Protein AF-A0A699XFW4-F1 (afdb_monomer_lite)

InterPro domains:
  IPR011075 Tetracyclin repressor-like, C-terminal domain [PF16925] (1-84)
  IPR036271 Tetracyclin repressor-like, C-terminal domain superfamily [SSF48498] (2-83)

Secondary structure (DSSP, 8-state):
-GGGTT----HHHHHHHTTTTSPTTHHHHHHHHHHHHHHHHHHHHHHHHHTTSS-TT--HHHHHHHHHHHHHHHHHHHHHHS---

Radius of gyration: 15.69 Å; chains: 1; bounding box: 33×35×37 Å

Sequence (85 aa):
MARYDYRRGCLVGNMGQEVSVLPEGFREALERTFLDWQRRLSICFEAAKQAGELPASADSQALAAYFWIGWEGAVLRARLVQSDS

Foldseek 3Di:
DVVVPLQDFDPLLVCCVVVVVDDPPNNVVSVVVLQVQLVVQLVVVVVCCVVVVDPVPDDSSVVSNVVVVVRSVVSVVSNVPDDPD

Structure (mmCIF, N/CA/C/O backbone):
data_AF-A0A699XFW4-F1
#
_entry.id   AF-A0A699XFW4-F1
#
loop_
_atom_site.group_PDB
_atom_site.id
_atom_site.type_symbol
_atom_site.label_atom_id
_atom_site.label_alt_id
_atom_site.label_comp_id
_atom_site.label_asym_id
_atom_site.label_entity_id
_atom_site.label_seq_id
_atom_site.pdbx_PDB_ins_code
_atom_site.Cartn_x
_atom_site.Cartn_y
_atom_site.Cartn_z
_atom_site.occupancy
_atom_site.B_iso_or_equiv
_atom_site.auth_seq_id
_atom_site.auth_comp_id
_atom_site.auth_asym_id
_atom_site.auth_atom_id
_atom_site.pdbx_PDB_model_num
ATOM 1 N N . MET A 1 1 ? -1.947 -14.302 -5.852 1.00 60.22 1 MET A N 1
ATOM 2 C CA . MET A 1 1 ? -0.551 -14.542 -6.289 1.00 60.22 1 MET A CA 1
ATOM 3 C C . MET A 1 1 ? -0.248 -16.028 -6.505 1.00 60.22 1 MET A C 1
ATOM 5 O O . MET A 1 1 ? 0.277 -16.345 -7.562 1.00 60.22 1 MET A O 1
ATOM 9 N N . ALA A 1 2 ? -0.673 -16.938 -5.613 1.00 71.69 2 ALA A N 1
ATOM 10 C CA . ALA A 1 2 ? -0.464 -18.395 -5.739 1.00 71.69 2 ALA A CA 1
ATOM 11 C C . ALA A 1 2 ? -0.877 -19.024 -7.089 1.00 71.69 2 ALA A C 1
ATOM 13 O O . ALA A 1 2 ? -0.173 -19.879 -7.607 1.00 71.69 2 ALA A O 1
ATOM 14 N N . ARG A 1 3 ? -1.972 -18.556 -7.712 1.00 74.00 3 ARG A N 1
ATOM 15 C CA . ARG A 1 3 ? -2.428 -19.031 -9.038 1.00 74.00 3 ARG A CA 1
ATOM 16 C C . ARG A 1 3 ? -1.375 -18.894 -10.149 1.00 74.00 3 ARG A C 1
ATOM 18 O O . ARG A 1 3 ? -1.418 -19.650 -11.110 1.00 74.00 3 ARG A O 1
ATOM 25 N N . TYR A 1 4 ? -0.484 -17.911 -10.046 1.00 74.00 4 TYR A N 1
ATOM 26 C CA . TYR A 1 4 ? 0.585 -17.668 -11.021 1.00 74.00 4 TYR A CA 1
ATOM 27 C C . TYR A 1 4 ? 1.954 -17.969 -10.432 1.00 74.00 4 TYR A C 1
ATOM 29 O O . TYR A 1 4 ? 2.927 -17.329 -10.823 1.00 74.00 4 TYR A O 1
ATOM 37 N N . ASP A 1 5 ? 1.990 -18.878 -9.454 1.00 73.31 5 ASP A N 1
ATOM 38 C CA . ASP A 1 5 ? 3.219 -19.290 -8.794 1.00 73.31 5 ASP A CA 1
ATOM 39 C C . ASP A 1 5 ? 4.009 -18.070 -8.311 1.00 73.31 5 ASP A C 1
ATOM 41 O O . ASP A 1 5 ? 5.184 -17.982 -8.560 1.00 73.31 5 ASP A O 1
ATOM 45 N N . TYR A 1 6 ? 3.349 -17.028 -7.782 1.00 71.75 6 TYR A N 1
ATOM 46 C CA . TYR A 1 6 ? 3.989 -15.788 -7.298 1.00 71.75 6 TYR A CA 1
ATOM 47 C C . TYR A 1 6 ? 4.912 -15.037 -8.288 1.00 71.75 6 TYR A C 1
ATOM 49 O O . TYR A 1 6 ? 5.445 -13.989 -7.937 1.00 71.75 6 TYR A O 1
ATOM 57 N N . ARG A 1 7 ? 5.003 -15.452 -9.557 1.00 71.88 7 ARG A N 1
ATOM 58 C CA . ARG A 1 7 ? 5.824 -14.810 -10.602 1.00 71.88 7 ARG A CA 1
ATOM 59 C C . ARG A 1 7 ? 5.285 -13.447 -11.042 1.00 71.88 7 ARG A C 1
ATOM 61 O O . ARG A 1 7 ? 5.994 -12.663 -11.667 1.00 71.88 7 ARG A O 1
ATOM 68 N N . ARG A 1 8 ? 4.020 -13.143 -10.723 1.00 79.12 8 ARG A N 1
ATOM 69 C CA . ARG A 1 8 ? 3.365 -11.856 -11.014 1.00 79.12 8 ARG A CA 1
ATOM 70 C C . ARG A 1 8 ? 3.260 -11.005 -9.749 1.00 79.12 8 ARG A C 1
ATOM 72 O O . ARG A 1 8 ? 2.675 -11.449 -8.764 1.00 79.12 8 ARG A O 1
ATOM 79 N N . GLY A 1 9 ? 3.788 -9.784 -9.820 1.00 84.75 9 GLY A N 1
ATOM 80 C CA . GLY A 1 9 ? 3.695 -8.770 -8.766 1.00 84.75 9 GLY A CA 1
ATOM 81 C C . GLY A 1 9 ? 2.654 -7.689 -9.059 1.00 84.75 9 GLY A C 1
ATOM 82 O O . GLY A 1 9 ? 1.773 -7.859 -9.905 1.00 84.75 9 GLY A O 1
ATOM 83 N N . CYS A 1 10 ? 2.783 -6.559 -8.3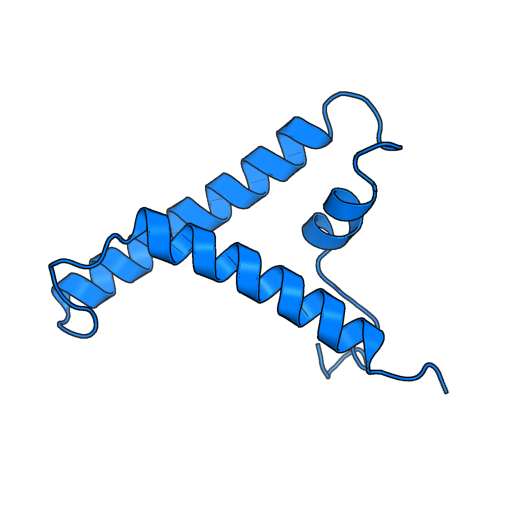69 1.00 91.38 10 CYS A N 1
ATOM 84 C CA . CYS A 1 10 ? 2.044 -5.342 -8.674 1.00 91.38 10 CYS A CA 1
ATOM 85 C C . CYS A 1 10 ? 2.718 -4.618 -9.845 1.00 91.38 10 CYS A C 1
ATOM 87 O O . CYS A 1 10 ? 3.912 -4.333 -9.786 1.00 91.38 10 CYS A O 1
ATOM 89 N N . LEU A 1 11 ? 1.968 -4.304 -10.907 1.00 92.56 11 LEU A N 1
ATOM 90 C CA . LEU A 1 11 ? 2.505 -3.544 -12.042 1.00 92.56 11 LEU A CA 1
ATOM 91 C C . LEU A 1 11 ? 3.008 -2.165 -11.588 1.00 92.56 11 LEU A C 1
ATOM 93 O O . LEU A 1 11 ? 4.132 -1.790 -11.899 1.00 92.56 11 LEU A O 1
ATOM 97 N N . VAL A 1 12 ? 2.193 -1.452 -10.806 1.00 94.56 12 VAL A N 1
ATOM 98 C CA . VAL A 1 12 ? 2.515 -0.119 -10.271 1.00 94.56 12 VAL A CA 1
ATOM 99 C C . VAL A 1 12 ? 3.718 -0.191 -9.329 1.00 94.56 12 VAL A C 1
ATOM 101 O O . VAL A 1 12 ? 4.624 0.628 -9.444 1.00 94.56 12 VAL A O 1
ATOM 104 N N . GLY A 1 13 ? 3.773 -1.203 -8.456 1.00 92.62 13 GLY A N 1
ATOM 105 C CA . GLY A 1 13 ? 4.907 -1.436 -7.558 1.00 92.62 13 GLY A CA 1
ATOM 106 C C . GLY A 1 13 ? 6.212 -1.734 -8.300 1.00 92.62 13 GLY A C 1
ATOM 107 O O . GLY A 1 13 ? 7.244 -1.155 -7.972 1.00 92.62 13 GLY A O 1
ATOM 108 N N . ASN A 1 14 ? 6.168 -2.574 -9.340 1.00 92.12 14 ASN A N 1
ATOM 109 C CA . ASN A 1 14 ? 7.338 -2.869 -10.173 1.00 92.12 14 ASN A CA 1
ATOM 110 C C . ASN A 1 14 ? 7.833 -1.610 -10.906 1.00 92.12 14 ASN A C 1
ATOM 112 O O . ASN A 1 14 ? 9.007 -1.269 -10.820 1.00 92.12 14 ASN A O 1
ATOM 116 N N . MET A 1 15 ? 6.934 -0.878 -11.571 1.00 93.06 15 MET A N 1
ATOM 117 C CA . MET A 1 15 ? 7.287 0.358 -12.282 1.00 93.06 15 MET A CA 1
ATOM 118 C C . MET A 1 15 ? 7.785 1.453 -11.329 1.00 93.06 15 MET A C 1
ATOM 120 O O . MET A 1 15 ? 8.683 2.213 -11.675 1.00 93.06 15 MET A O 1
ATOM 124 N N . GLY A 1 16 ? 7.253 1.508 -10.106 1.00 92.25 16 GLY A N 1
ATOM 125 C CA . GLY A 1 16 ? 7.717 2.424 -9.065 1.00 92.25 16 GLY A CA 1
ATOM 126 C C . GLY A 1 16 ? 9.175 2.197 -8.654 1.00 92.25 16 GLY A C 1
ATOM 127 O O . GLY A 1 16 ? 9.871 3.163 -8.353 1.00 92.25 16 GLY A O 1
ATOM 128 N N . GLN A 1 17 ? 9.669 0.954 -8.692 1.00 90.38 17 GLN A N 1
ATOM 129 C CA . GLN A 1 17 ? 11.080 0.646 -8.406 1.00 90.38 17 GLN A CA 1
ATOM 130 C C . GLN A 1 17 ? 12.021 1.083 -9.535 1.00 90.38 17 GLN A C 1
ATOM 132 O O . GLN A 1 17 ? 13.183 1.391 -9.283 1.00 90.38 17 GLN A O 1
ATOM 137 N N . GLU A 1 18 ? 11.510 1.170 -10.762 1.00 93.12 18 GLU A N 1
ATOM 138 C CA . GLU A 1 18 ? 12.251 1.567 -11.964 1.00 93.12 18 GLU A CA 1
ATOM 139 C C . GLU A 1 18 ? 12.001 3.038 -12.351 1.00 93.12 18 GLU A C 1
ATOM 141 O O . GLU A 1 18 ? 12.350 3.474 -13.444 1.00 93.12 18 GLU A O 1
ATOM 146 N N . VAL A 1 19 ? 11.421 3.845 -11.454 1.00 90.88 19 VAL A N 1
ATOM 147 C CA . VAL A 1 19 ? 10.970 5.219 -11.751 1.00 90.88 19 VAL A CA 1
ATOM 148 C C . VAL A 1 19 ? 12.066 6.151 -12.287 1.00 90.88 19 VAL A C 1
ATOM 150 O O . VAL A 1 19 ? 11.756 7.148 -12.932 1.00 90.88 19 VAL A O 1
ATOM 153 N N . SER A 1 20 ? 13.346 5.859 -12.035 1.00 90.25 20 SER A N 1
ATOM 154 C CA . SER A 1 20 ? 14.479 6.641 -12.545 1.00 90.25 20 SER A CA 1
ATOM 155 C C . SER A 1 20 ? 14.740 6.456 -14.043 1.00 90.25 20 SER A C 1
ATOM 157 O O . SER A 1 20 ? 15.398 7.307 -14.635 1.00 90.25 20 SER A O 1
ATOM 159 N N . VAL A 1 21 ? 14.249 5.370 -14.649 1.00 93.81 21 VAL A N 1
ATOM 160 C CA . VAL A 1 21 ? 14.459 5.041 -16.071 1.00 93.81 21 VAL A CA 1
ATOM 161 C C . VAL A 1 21 ? 13.177 5.131 -16.902 1.00 93.81 21 VAL A C 1
ATOM 163 O O . VAL A 1 21 ? 13.200 4.866 -18.103 1.00 93.81 21 VAL A O 1
ATOM 166 N N . LEU A 1 22 ? 12.054 5.502 -16.280 1.00 93.44 22 LEU A N 1
ATOM 167 C CA . LEU A 1 22 ? 10.776 5.667 -16.968 1.00 93.44 22 LEU A CA 1
ATOM 168 C C . LEU A 1 22 ? 10.673 7.030 -17.678 1.00 93.44 22 LEU A C 1
ATOM 170 O O . LEU A 1 22 ? 11.296 7.999 -17.238 1.00 93.44 22 LEU A O 1
ATOM 174 N N . PRO A 1 23 ? 9.860 7.131 -18.749 1.00 95.19 23 PRO A N 1
ATOM 175 C CA . PRO A 1 23 ? 9.573 8.406 -19.399 1.00 95.19 23 PRO A CA 1
ATOM 176 C C . PRO A 1 23 ? 8.953 9.438 -18.444 1.00 95.19 23 PRO A C 1
ATOM 178 O O . PRO A 1 23 ? 8.341 9.093 -17.430 1.00 95.19 23 PRO A O 1
ATOM 181 N N . GLU A 1 24 ? 9.054 10.714 -18.813 1.00 93.06 24 GLU A N 1
ATOM 182 C CA . GLU A 1 24 ? 8.408 11.816 -18.094 1.00 93.06 24 GLU A CA 1
ATOM 183 C C . GLU A 1 24 ? 6.891 11.581 -17.936 1.00 93.06 24 GLU A C 1
ATOM 185 O O . GLU A 1 24 ? 6.240 10.991 -18.802 1.00 93.06 24 GLU A O 1
ATOM 190 N N . GLY A 1 25 ? 6.317 12.004 -16.805 1.00 93.31 25 GLY A N 1
ATOM 191 C CA . GLY A 1 25 ? 4.894 11.828 -16.496 1.00 93.31 25 GLY A CA 1
ATOM 192 C C . GLY A 1 25 ? 4.539 10.497 -15.820 1.00 93.31 25 GLY A C 1
ATOM 193 O O . GLY A 1 25 ? 3.463 10.372 -15.226 1.00 93.31 25 GLY A O 1
ATOM 194 N N . PHE A 1 26 ? 5.415 9.484 -15.880 1.00 95.31 26 PHE A N 1
ATOM 195 C CA . PHE A 1 26 ? 5.148 8.190 -15.239 1.00 95.31 26 PHE A CA 1
ATOM 196 C C . PHE A 1 26 ? 5.205 8.277 -13.717 1.00 95.31 26 PHE A C 1
ATOM 198 O O . PHE A 1 26 ? 4.382 7.650 -13.052 1.00 95.31 26 PHE A O 1
ATOM 205 N N . ARG A 1 27 ? 6.124 9.069 -13.155 1.00 94.38 27 ARG A N 1
ATOM 206 C CA . ARG A 1 27 ? 6.218 9.276 -11.702 1.00 94.38 27 ARG A CA 1
ATOM 207 C C . ARG A 1 27 ? 4.889 9.780 -11.143 1.00 94.38 27 ARG A C 1
ATOM 209 O O . ARG A 1 27 ? 4.352 9.190 -10.211 1.00 94.38 27 ARG A O 1
ATOM 216 N N . GLU A 1 28 ? 4.333 10.809 -11.767 1.00 96.00 28 GLU A N 1
ATOM 217 C CA . GLU A 1 28 ? 3.083 11.452 -11.374 1.00 96.00 28 GLU A CA 1
ATOM 218 C C . GLU A 1 28 ? 1.891 10.503 -11.555 1.00 96.00 28 GLU A C 1
ATOM 220 O O . GLU A 1 28 ? 0.982 10.460 -10.723 1.00 96.00 28 GLU A O 1
ATOM 225 N N . ALA A 1 29 ? 1.883 9.707 -12.630 1.00 96.88 29 ALA A N 1
ATOM 226 C CA . ALA A 1 29 ? 0.838 8.715 -12.868 1.00 96.88 29 ALA A CA 1
ATOM 227 C C . ALA A 1 29 ? 0.852 7.586 -11.822 1.00 96.88 29 ALA A C 1
ATOM 229 O O . ALA A 1 29 ? -0.212 7.184 -11.337 1.00 96.88 29 ALA A O 1
ATOM 230 N N . LEU A 1 30 ? 2.039 7.092 -11.460 1.00 96.75 30 LEU A N 1
ATOM 231 C CA . LEU A 1 30 ? 2.214 6.061 -10.437 1.00 96.75 30 LEU A CA 1
ATOM 232 C C . LEU A 1 30 ? 1.826 6.599 -9.054 1.00 96.75 30 LEU A C 1
ATOM 234 O O . LEU A 1 30 ? 1.045 5.962 -8.349 1.00 96.75 30 LEU A O 1
ATOM 238 N N . GLU A 1 31 ? 2.285 7.800 -8.698 1.00 96.44 31 GLU A N 1
ATOM 239 C CA . GLU A 1 31 ? 1.940 8.454 -7.433 1.00 96.44 31 GLU A CA 1
ATOM 240 C C . GLU A 1 31 ? 0.431 8.688 -7.308 1.00 96.44 31 GLU A C 1
ATOM 242 O O . GLU A 1 31 ? -0.180 8.294 -6.314 1.00 96.44 31 GLU A O 1
ATOM 247 N N . ARG A 1 32 ? -0.211 9.228 -8.351 1.00 97.94 32 ARG A N 1
ATOM 248 C CA . ARG A 1 32 ? -1.669 9.417 -8.371 1.00 97.94 32 ARG A CA 1
ATOM 249 C C . ARG A 1 32 ? -2.423 8.101 -8.193 1.00 97.94 32 ARG A C 1
ATOM 251 O O . ARG A 1 32 ? -3.480 8.086 -7.566 1.00 97.94 32 ARG A O 1
ATOM 258 N N . THR A 1 33 ? -1.891 7.007 -8.731 1.00 97.88 33 THR A N 1
ATOM 259 C CA . THR A 1 33 ? -2.496 5.680 -8.580 1.00 97.88 33 THR A CA 1
ATOM 260 C C . THR A 1 33 ? -2.424 5.207 -7.129 1.00 97.88 33 THR A C 1
ATOM 262 O O . THR A 1 33 ? -3.446 4.804 -6.574 1.00 97.88 33 THR A O 1
ATOM 265 N N . PHE A 1 34 ? -1.263 5.336 -6.477 1.00 97.44 34 PHE A N 1
ATOM 266 C CA . PHE A 1 34 ? -1.132 5.018 -5.053 1.00 97.44 34 PHE A CA 1
ATOM 267 C C . PHE A 1 34 ? -2.026 5.895 -4.172 1.00 97.44 34 PHE A C 1
ATOM 269 O O . PHE A 1 34 ? -2.692 5.373 -3.279 1.00 97.44 34 PHE A O 1
ATOM 276 N N . LEU A 1 35 ? -2.100 7.200 -4.442 1.00 98.06 35 LEU A N 1
ATOM 277 C CA . LEU A 1 35 ? -2.968 8.119 -3.702 1.00 98.06 35 L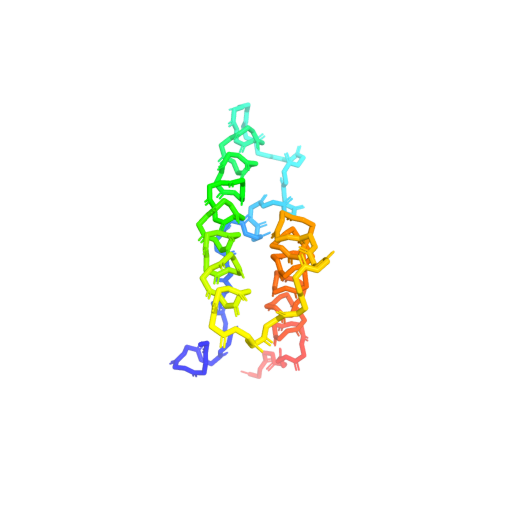EU A CA 1
ATOM 278 C C . LEU A 1 35 ? -4.456 7.772 -3.867 1.00 98.06 35 LEU A C 1
ATOM 280 O O . LEU A 1 35 ? -5.208 7.822 -2.891 1.00 98.06 35 LEU A O 1
ATOM 284 N N . ASP A 1 36 ? -4.897 7.363 -5.063 1.00 98.44 36 ASP A N 1
ATOM 285 C CA . ASP A 1 36 ? -6.278 6.904 -5.271 1.00 98.44 36 ASP A CA 1
ATOM 286 C C . ASP A 1 36 ? -6.585 5.645 -4.452 1.00 98.44 36 ASP A C 1
ATOM 288 O O . ASP A 1 36 ? -7.634 5.553 -3.806 1.00 98.44 36 ASP A O 1
ATOM 292 N N . TRP A 1 37 ? -5.661 4.685 -4.428 1.00 98.44 37 TRP A N 1
ATOM 293 C CA . TRP A 1 37 ? -5.814 3.463 -3.643 1.00 98.44 37 TRP A CA 1
ATOM 294 C C . TRP A 1 37 ? -5.800 3.726 -2.132 1.00 98.44 37 TRP A C 1
ATOM 296 O O . TRP A 1 37 ? -6.626 3.162 -1.409 1.00 98.44 37 TRP A O 1
ATOM 306 N N . GLN A 1 38 ? -4.920 4.609 -1.650 1.00 98.56 38 GLN A N 1
ATOM 307 C 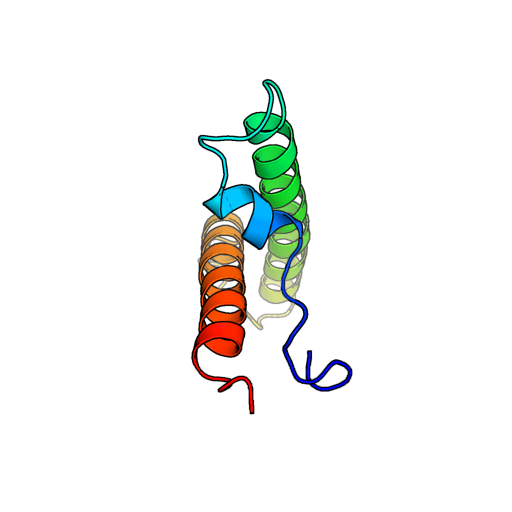CA . GLN A 1 38 ? -4.887 5.040 -0.248 1.00 98.56 38 GLN A CA 1
ATOM 308 C C . GLN A 1 38 ? -6.200 5.716 0.153 1.00 98.56 38 GLN A C 1
ATOM 310 O O . GLN A 1 38 ? -6.785 5.364 1.175 1.00 98.56 38 GLN A O 1
ATOM 315 N N . ARG A 1 39 ? -6.726 6.621 -0.680 1.00 98.56 39 ARG A N 1
ATOM 316 C CA . ARG A 1 39 ? -8.008 7.299 -0.436 1.00 98.56 39 ARG A CA 1
ATOM 317 C C . ARG A 1 39 ? -9.183 6.323 -0.364 1.00 98.56 39 ARG A C 1
ATOM 319 O O . ARG A 1 39 ? -10.084 6.499 0.447 1.00 98.56 39 ARG A O 1
ATOM 326 N N . ARG A 1 40 ? -9.212 5.296 -1.216 1.00 98.69 40 ARG A N 1
ATOM 327 C CA . ARG A 1 40 ? -10.269 4.269 -1.165 1.00 98.69 40 ARG A CA 1
ATOM 328 C C . ARG A 1 40 ? -10.186 3.445 0.113 1.00 98.69 40 ARG A C 1
ATOM 330 O O . ARG A 1 40 ? -11.216 3.165 0.716 1.00 98.69 40 ARG A O 1
ATOM 337 N N . LEU A 1 41 ? -8.976 3.087 0.533 1.00 98.56 41 LEU A N 1
ATOM 338 C CA . LEU A 1 41 ? -8.770 2.311 1.749 1.00 98.56 41 LEU A CA 1
ATOM 339 C C . LEU A 1 41 ? -9.063 3.126 3.017 1.00 98.56 41 LEU A C 1
ATOM 341 O O . LEU A 1 41 ? -9.636 2.587 3.960 1.00 98.56 41 LEU A O 1
ATOM 345 N N . SER A 1 42 ? -8.753 4.425 3.037 1.00 98.69 42 SER A N 1
ATOM 346 C CA . SER A 1 42 ? -9.074 5.280 4.185 1.00 98.69 42 SER A CA 1
ATOM 347 C C . SER A 1 42 ? -10.584 5.394 4.420 1.00 98.69 42 SER A C 1
ATOM 349 O O . SER A 1 42 ? -11.014 5.409 5.569 1.00 98.69 42 SER A O 1
ATOM 351 N N . ILE A 1 43 ? -11.404 5.369 3.361 1.00 98.62 43 ILE A N 1
ATOM 352 C CA . ILE A 1 43 ? -12.872 5.288 3.479 1.00 98.62 43 ILE A CA 1
ATOM 353 C C . ILE A 1 43 ? -13.293 3.992 4.190 1.00 98.62 43 ILE A C 1
ATOM 355 O O . ILE A 1 43 ? -14.180 4.021 5.042 1.00 98.62 43 ILE A O 1
ATOM 359 N N . CYS A 1 44 ? -12.647 2.862 3.886 1.00 98.50 44 CYS A N 1
ATOM 360 C CA . CYS A 1 44 ? -12.904 1.601 4.585 1.00 98.50 44 CYS A CA 1
ATOM 361 C C . CYS A 1 44 ? -12.508 1.679 6.067 1.00 98.50 44 CYS A C 1
ATOM 363 O O . CYS A 1 44 ? -13.234 1.165 6.913 1.00 98.50 44 CYS A O 1
ATOM 365 N N . PHE A 1 45 ? -11.402 2.350 6.401 1.00 98.62 45 PHE A N 1
ATOM 366 C CA . PHE A 1 45 ? -11.002 2.549 7.797 1.00 98.62 45 PHE A CA 1
ATOM 367 C C . PHE A 1 45 ? -11.944 3.481 8.564 1.00 98.62 45 PHE A C 1
ATOM 369 O O . PHE A 1 45 ? -12.240 3.209 9.725 1.00 98.62 45 PHE A O 1
ATOM 376 N N . GLU A 1 46 ? -1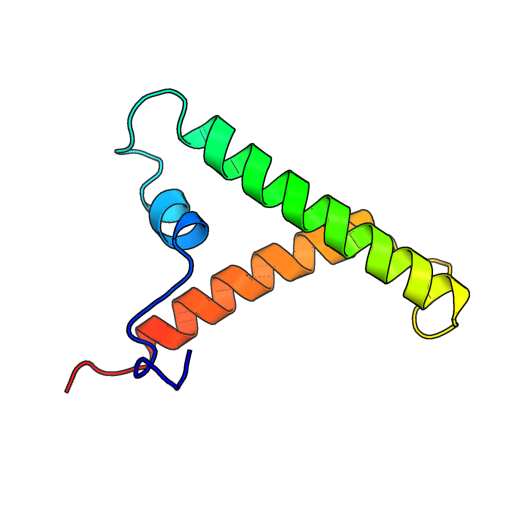2.510 4.506 7.925 1.00 98.62 46 GLU A N 1
ATOM 377 C CA . GLU A 1 46 ? -13.572 5.306 8.547 1.00 98.62 46 GLU A CA 1
ATOM 378 C C . GLU A 1 46 ? -14.845 4.487 8.803 1.00 98.62 46 GLU A C 1
ATOM 380 O O . GLU A 1 46 ? -15.447 4.608 9.870 1.00 98.62 46 GLU A O 1
ATOM 385 N N . ALA A 1 47 ? -15.228 3.595 7.885 1.00 98.50 47 ALA A N 1
ATOM 386 C CA . ALA A 1 47 ? -16.337 2.669 8.121 1.00 98.50 47 ALA A CA 1
ATOM 387 C C . ALA A 1 47 ? -16.044 1.708 9.292 1.00 98.50 47 ALA A C 1
ATOM 389 O O . ALA A 1 47 ? -16.900 1.505 10.151 1.00 98.50 47 ALA A O 1
ATOM 390 N N . ALA A 1 48 ? -14.818 1.185 9.385 1.00 98.50 48 ALA A N 1
ATOM 391 C CA . ALA A 1 48 ? -14.388 0.334 10.495 1.00 98.50 48 ALA A CA 1
ATOM 392 C C . ALA A 1 48 ? -14.397 1.081 11.845 1.00 98.50 48 ALA A C 1
ATOM 394 O O . ALA A 1 48 ? -14.782 0.512 12.866 1.00 98.50 48 ALA A O 1
ATOM 395 N N . LYS A 1 49 ? -14.052 2.377 11.867 1.00 98.56 49 LYS A N 1
ATOM 396 C CA . LYS A 1 49 ? -14.192 3.230 13.063 1.00 98.56 49 LYS A CA 1
ATOM 397 C C . LYS A 1 49 ? -15.652 3.371 13.490 1.00 98.56 49 LYS A C 1
ATOM 399 O O . LYS A 1 49 ? -15.953 3.244 14.673 1.00 98.56 49 LYS A O 1
ATOM 404 N N . GLN A 1 50 ? -16.564 3.593 12.541 1.00 98.06 50 GLN A N 1
ATOM 405 C CA . GLN A 1 50 ? -18.005 3.684 12.819 1.00 98.06 50 GLN A CA 1
ATOM 406 C C . GLN A 1 50 ? -18.583 2.362 13.343 1.00 98.06 50 GLN A C 1
ATOM 408 O O . GLN A 1 50 ? -19.472 2.379 14.191 1.00 98.06 50 GLN A O 1
ATOM 413 N N . ALA A 1 51 ? -18.053 1.228 12.880 1.00 98.38 51 ALA A N 1
ATOM 414 C CA . ALA A 1 51 ? -18.419 -0.106 13.352 1.00 98.38 51 ALA A CA 1
ATOM 415 C C . ALA A 1 51 ? -17.766 -0.499 14.694 1.00 98.38 51 ALA A C 1
ATOM 417 O O . ALA A 1 51 ? -18.109 -1.535 15.259 1.00 98.38 51 ALA A O 1
ATOM 418 N N . GLY A 1 52 ? -16.834 0.306 15.219 1.00 98.12 52 GLY A N 1
ATOM 419 C CA . GLY A 1 52 ? -16.087 -0.004 16.442 1.00 98.12 52 GLY A CA 1
ATOM 420 C C . GLY A 1 52 ? -14.972 -1.044 16.265 1.00 98.12 52 GLY A C 1
ATOM 421 O O . GLY A 1 52 ? -14.440 -1.538 17.255 1.00 98.12 52 GLY A O 1
ATOM 422 N N . GLU A 1 53 ? -14.599 -1.369 15.025 1.00 98.44 53 GLU A N 1
ATOM 423 C CA . GLU A 1 53 ? -13.512 -2.304 14.692 1.00 98.44 53 GLU A CA 1
ATOM 424 C C . GLU A 1 53 ? -12.128 -1.637 14.749 1.00 98.44 53 GLU A C 1
ATOM 426 O O . GLU A 1 53 ? -11.110 -2.309 14.919 1.00 98.44 53 GLU A O 1
ATOM 431 N N . LEU A 1 54 ? -12.086 -0.306 14.630 1.00 98.19 54 LEU A N 1
ATOM 432 C CA . LEU A 1 54 ? -10.892 0.512 14.828 1.00 98.19 54 LEU A CA 1
ATOM 433 C C . LEU A 1 54 ? -11.126 1.570 15.916 1.00 98.19 54 LEU A C 1
ATOM 435 O O . LEU A 1 54 ? -12.235 2.098 16.029 1.00 98.19 54 LEU A O 1
ATOM 439 N N . PRO A 1 55 ? -10.084 1.949 16.685 1.00 98.31 55 PRO A N 1
ATOM 440 C CA . PRO A 1 55 ? -10.178 3.060 17.625 1.00 98.31 55 PRO A CA 1
ATOM 441 C C . PRO A 1 55 ? -10.618 4.351 16.926 1.00 98.31 55 PRO A C 1
ATOM 443 O O . PRO A 1 55 ? -10.088 4.703 15.875 1.00 98.31 55 PRO A O 1
ATOM 446 N N . ALA A 1 56 ? -11.518 5.120 17.542 1.00 97.06 56 ALA A N 1
ATOM 447 C CA . ALA A 1 56 ? -11.970 6.400 16.986 1.00 97.06 56 ALA A CA 1
ATOM 448 C C . ALA A 1 56 ? -10.823 7.416 16.785 1.00 97.06 56 ALA A C 1
ATOM 450 O O . ALA A 1 56 ? -10.908 8.280 15.913 1.00 97.06 56 ALA A O 1
ATOM 451 N N . SER A 1 57 ? -9.743 7.286 17.562 1.00 97.75 57 SER A N 1
ATOM 452 C CA . SER A 1 57 ? -8.518 8.086 17.453 1.00 97.75 57 SER A CA 1
ATOM 453 C C . SER A 1 57 ? -7.579 7.651 16.324 1.00 97.75 57 SER A C 1
ATOM 455 O O . SER A 1 57 ? -6.576 8.322 16.089 1.00 97.75 57 SER A O 1
ATOM 457 N N . ALA A 1 58 ? -7.861 6.540 15.639 1.00 97.88 58 ALA A N 1
ATOM 458 C CA . ALA A 1 58 ? -7.042 6.075 14.531 1.00 97.88 58 ALA A CA 1
ATOM 459 C C . ALA A 1 58 ? -7.111 7.055 13.347 1.00 97.88 58 ALA A C 1
ATOM 461 O O . ALA A 1 58 ? -8.197 7.454 12.903 1.00 97.88 58 ALA A O 1
ATOM 462 N N . ASP A 1 59 ? -5.939 7.409 12.821 1.00 98.38 59 ASP A N 1
ATOM 463 C CA . ASP A 1 59 ? -5.804 8.196 11.599 1.00 98.38 59 ASP A CA 1
ATOM 464 C C . ASP A 1 59 ? -5.928 7.278 10.377 1.00 98.38 59 ASP A C 1
ATOM 466 O O . ASP A 1 59 ? -4.998 6.561 10.001 1.00 98.38 59 ASP A O 1
ATOM 470 N N . SER A 1 60 ? -7.099 7.307 9.747 1.00 98.44 60 SER A N 1
ATOM 471 C CA . SER A 1 60 ? -7.412 6.486 8.578 1.00 98.44 60 SER A CA 1
ATOM 472 C C . SER A 1 60 ? -6.544 6.805 7.362 1.00 98.44 60 SER A C 1
ATOM 474 O O . SER A 1 60 ? -6.306 5.917 6.543 1.00 98.44 60 SER A O 1
ATOM 476 N N . GLN A 1 61 ? -6.066 8.044 7.214 1.00 98.19 61 GLN A N 1
ATOM 477 C CA . GLN A 1 61 ? -5.194 8.408 6.096 1.00 98.19 61 GLN A CA 1
ATOM 478 C C . GLN A 1 61 ? -3.795 7.836 6.314 1.00 98.19 61 GLN A C 1
ATOM 480 O O . GLN A 1 61 ? -3.262 7.165 5.427 1.00 98.19 61 GLN A O 1
ATOM 485 N N . ALA A 1 62 ? -3.240 8.023 7.514 1.00 98.25 62 ALA A N 1
ATOM 486 C CA . ALA A 1 62 ? -1.937 7.472 7.867 1.00 98.25 62 ALA A CA 1
ATOM 487 C C . ALA A 1 62 ? -1.938 5.937 7.790 1.00 98.25 62 ALA A C 1
ATOM 489 O O . ALA A 1 62 ? -1.045 5.347 7.182 1.00 98.25 62 ALA A O 1
ATOM 490 N N . LEU A 1 63 ? -2.970 5.277 8.328 1.00 98.38 63 LEU A N 1
ATOM 491 C CA . LEU A 1 63 ? -3.108 3.821 8.242 1.00 98.38 63 LEU A CA 1
ATOM 492 C C . LEU A 1 63 ? -3.180 3.326 6.795 1.00 98.38 63 LEU A C 1
ATOM 494 O O . LEU A 1 63 ? -2.564 2.312 6.467 1.00 98.38 63 LEU A O 1
ATOM 498 N N . ALA A 1 64 ? -3.897 4.030 5.915 1.00 98.56 64 ALA A N 1
ATOM 499 C CA . ALA A 1 64 ? -3.991 3.648 4.509 1.00 98.56 64 ALA A CA 1
ATOM 500 C C . ALA A 1 64 ? -2.645 3.782 3.788 1.00 98.56 64 ALA A C 1
ATOM 502 O O . ALA A 1 64 ? -2.276 2.897 3.012 1.00 98.56 64 ALA A O 1
ATOM 503 N N . ALA A 1 65 ? -1.887 4.843 4.076 1.00 98.25 65 ALA A N 1
ATOM 504 C CA . ALA A 1 65 ? -0.532 5.005 3.562 1.00 98.25 65 ALA A CA 1
ATOM 505 C C . ALA A 1 65 ? 0.388 3.871 4.042 1.00 98.25 65 ALA A C 1
ATOM 507 O O . ALA A 1 65 ? 1.033 3.214 3.221 1.00 98.25 65 ALA A O 1
ATOM 508 N N . TYR A 1 66 ? 0.392 3.573 5.346 1.00 98.19 66 TYR A N 1
ATOM 509 C CA . TYR A 1 66 ? 1.190 2.479 5.908 1.00 98.19 66 TYR A CA 1
ATOM 510 C C . TYR A 1 66 ? 0.822 1.118 5.322 1.00 98.19 66 TYR A C 1
ATOM 512 O O . TYR A 1 66 ? 1.715 0.329 5.009 1.00 98.19 66 TYR A O 1
ATOM 520 N N . PHE A 1 67 ? -0.471 0.851 5.132 1.00 98.25 67 PHE A N 1
ATOM 521 C CA . PHE A 1 67 ? -0.933 -0.388 4.520 1.00 98.25 67 PHE A CA 1
ATOM 522 C C . PHE A 1 67 ? -0.343 -0.572 3.122 1.00 98.25 67 PHE A C 1
ATOM 524 O O . PHE A 1 67 ? 0.218 -1.627 2.844 1.00 98.25 67 PHE A O 1
ATOM 531 N N . TRP A 1 68 ? -0.424 0.439 2.252 1.00 97.69 68 TRP A N 1
ATOM 532 C CA . TRP A 1 68 ? 0.072 0.316 0.879 1.00 97.69 68 TRP A CA 1
ATOM 533 C C . TRP A 1 68 ? 1.597 0.211 0.807 1.00 97.69 68 TRP A C 1
ATOM 535 O O . TRP A 1 68 ? 2.105 -0.582 0.017 1.00 97.69 68 TRP A O 1
ATOM 545 N N . ILE A 1 69 ? 2.324 0.919 1.678 1.00 96.81 69 ILE A N 1
ATOM 546 C CA . ILE A 1 69 ? 3.781 0.760 1.811 1.00 96.81 69 ILE A CA 1
ATOM 547 C C . ILE A 1 69 ? 4.124 -0.685 2.206 1.00 96.81 69 ILE A C 1
ATOM 549 O O . ILE A 1 69 ? 4.958 -1.331 1.568 1.00 96.81 69 ILE A O 1
ATOM 553 N N . GLY A 1 70 ? 3.458 -1.214 3.237 1.00 96.94 70 GLY A N 1
ATOM 554 C CA . GLY A 1 70 ? 3.680 -2.578 3.715 1.00 96.94 70 GLY A CA 1
ATOM 555 C C . GLY A 1 70 ? 3.268 -3.643 2.697 1.00 96.94 70 GLY A C 1
ATOM 556 O O . GLY A 1 70 ? 3.985 -4.624 2.507 1.00 96.94 70 GLY A O 1
ATOM 557 N N . TRP A 1 71 ? 2.145 -3.439 2.010 1.00 96.19 71 TRP A N 1
ATOM 558 C CA . TRP A 1 71 ? 1.615 -4.357 1.006 1.00 96.19 71 TRP A CA 1
ATOM 559 C C . TRP A 1 71 ? 2.552 -4.497 -0.192 1.00 96.19 71 TRP A C 1
ATOM 561 O O . TRP A 1 71 ? 2.900 -5.618 -0.563 1.00 96.19 71 TRP A O 1
ATOM 571 N N . GLU A 1 72 ? 3.022 -3.386 -0.764 1.00 95.75 72 GLU A N 1
ATOM 572 C CA . GLU A 1 72 ? 3.974 -3.435 -1.880 1.00 95.75 72 GLU A CA 1
ATOM 573 C C . GLU A 1 72 ? 5.307 -4.066 -1.459 1.00 95.75 72 GLU A C 1
ATOM 575 O O . GLU A 1 72 ? 5.863 -4.892 -2.188 1.00 95.75 72 GLU A O 1
ATOM 580 N N . GLY A 1 73 ? 5.780 -3.776 -0.241 1.00 94.25 73 GLY A N 1
ATOM 581 C CA . GLY A 1 73 ? 6.942 -4.454 0.337 1.00 94.25 73 GLY A CA 1
ATOM 582 C C . GLY A 1 73 ? 6.740 -5.967 0.485 1.00 94.25 73 GLY A C 1
ATOM 583 O O . GLY A 1 73 ? 7.635 -6.752 0.162 1.00 94.25 73 GLY A O 1
ATOM 584 N N . ALA A 1 74 ? 5.554 -6.402 0.914 1.00 93.25 74 ALA A N 1
ATOM 585 C CA . ALA A 1 74 ? 5.212 -7.815 1.042 1.00 93.25 74 ALA A CA 1
ATOM 586 C C . ALA A 1 74 ? 5.130 -8.518 -0.322 1.00 93.25 74 ALA A C 1
ATOM 588 O O . ALA A 1 74 ? 5.651 -9.625 -0.469 1.00 93.25 74 ALA A O 1
ATOM 589 N N . VAL A 1 75 ? 4.535 -7.876 -1.334 1.00 91.75 75 VAL A N 1
ATOM 590 C CA . VAL A 1 75 ? 4.481 -8.390 -2.715 1.00 9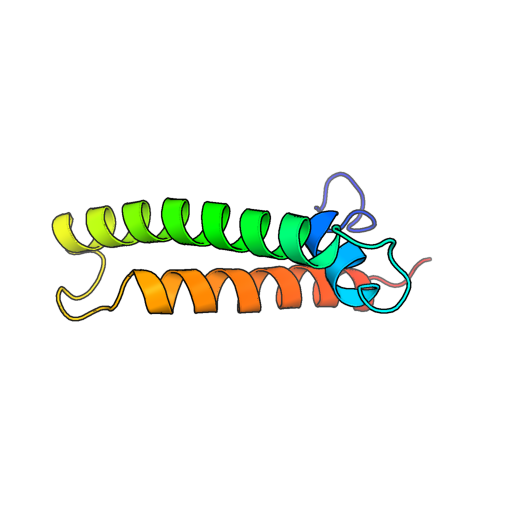1.75 75 VAL A CA 1
ATOM 591 C C . VAL A 1 75 ? 5.890 -8.530 -3.295 1.00 91.75 75 VAL A C 1
ATOM 593 O O . VAL A 1 75 ? 6.216 -9.573 -3.867 1.00 91.75 75 VAL A O 1
ATOM 596 N N . LEU A 1 76 ? 6.750 -7.526 -3.098 1.00 90.56 76 LEU A N 1
ATOM 597 C CA . LEU A 1 76 ? 8.157 -7.580 -3.495 1.00 90.56 76 LEU A CA 1
ATOM 598 C C . LEU A 1 76 ? 8.889 -8.741 -2.811 1.00 90.56 76 LEU A C 1
ATOM 600 O O . LEU A 1 76 ? 9.563 -9.534 -3.471 1.00 90.56 76 LEU A O 1
ATOM 604 N N . ARG A 1 77 ? 8.737 -8.876 -1.488 1.00 90.88 77 ARG A N 1
ATOM 605 C CA . ARG A 1 77 ? 9.400 -9.935 -0.722 1.00 90.88 77 ARG A CA 1
ATOM 606 C C . ARG A 1 77 ? 8.914 -11.323 -1.128 1.00 90.88 77 ARG A C 1
ATOM 608 O O . ARG A 1 77 ? 9.745 -12.221 -1.220 1.00 90.88 77 ARG A O 1
ATOM 615 N N . ALA A 1 78 ? 7.618 -11.489 -1.398 1.00 89.44 78 ALA A N 1
ATOM 616 C CA . ALA A 1 78 ? 7.038 -12.751 -1.854 1.00 89.44 78 ALA A CA 1
ATOM 617 C C . ALA A 1 78 ? 7.664 -13.225 -3.174 1.00 89.44 78 ALA A C 1
ATOM 619 O O . ALA A 1 78 ? 7.939 -14.412 -3.316 1.00 89.44 78 ALA A O 1
ATOM 620 N N . ARG A 1 79 ? 7.953 -12.299 -4.100 1.00 85.06 79 ARG A N 1
ATOM 621 C CA . ARG A 1 79 ? 8.701 -12.608 -5.328 1.00 85.06 79 ARG A CA 1
ATOM 622 C C . ARG A 1 79 ? 10.150 -12.989 -5.050 1.00 85.06 79 ARG A C 1
ATOM 624 O O . ARG A 1 79 ? 10.648 -13.930 -5.642 1.00 85.06 79 ARG A O 1
ATOM 631 N N . LEU A 1 80 ? 10.818 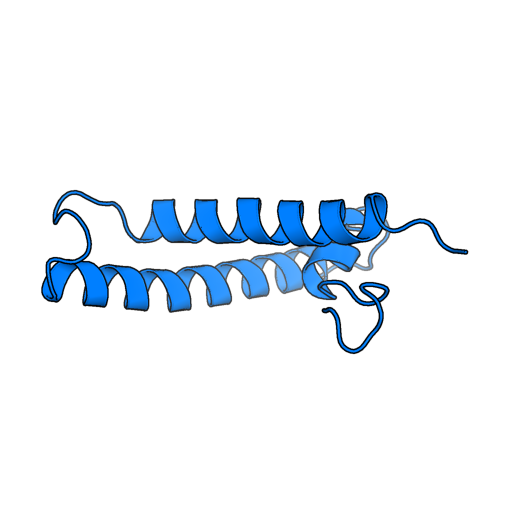-12.267 -4.150 1.00 85.81 80 LEU A N 1
ATOM 632 C CA . LEU A 1 80 ? 12.229 -12.500 -3.832 1.00 85.81 80 LEU A CA 1
ATOM 633 C C . LEU A 1 80 ? 12.484 -13.862 -3.164 1.00 85.81 80 LEU A C 1
ATOM 635 O O . LEU A 1 80 ? 13.537 -14.453 -3.374 1.00 85.81 80 LEU A O 1
ATOM 639 N N . VAL A 1 81 ? 11.575 -14.333 -2.304 1.00 87.44 81 VAL A N 1
ATOM 640 C CA . VAL A 1 81 ? 11.753 -15.618 -1.594 1.00 87.44 81 VAL A CA 1
ATOM 641 C C . VAL A 1 81 ? 11.372 -16.828 -2.430 1.00 87.44 81 VAL A C 1
ATOM 643 O O . VAL A 1 81 ? 11.762 -17.940 -2.082 1.00 87.44 81 VAL A O 1
ATOM 646 N N . GLN A 1 82 ? 10.607 -16.634 -3.502 1.00 72.56 82 GLN A N 1
ATOM 647 C CA . GLN A 1 82 ? 10.347 -17.713 -4.428 1.00 72.56 82 GLN A CA 1
ATOM 648 C C . GLN A 1 82 ? 11.573 -17.903 -5.320 1.00 72.56 82 GLN A C 1
ATOM 650 O O . GLN A 1 82 ? 11.937 -17.031 -6.103 1.00 72.56 82 GLN A O 1
ATOM 655 N N . SER A 1 83 ? 12.248 -19.036 -5.146 1.00 55.16 83 SER A N 1
ATOM 656 C CA . SER A 1 83 ? 13.340 -19.454 -6.016 1.00 55.16 83 SER A CA 1
ATOM 657 C C . SER A 1 83 ? 12.751 -19.835 -7.371 1.00 55.16 83 SER A C 1
ATOM 659 O O . SER A 1 83 ? 11.946 -20.765 -7.433 1.00 55.16 83 SER A O 1
ATOM 661 N N . ASP A 1 84 ? 13.148 -19.142 -8.440 1.00 57.06 84 ASP A N 1
ATOM 662 C CA . ASP A 1 84 ? 12.943 -19.641 -9.800 1.00 57.06 84 ASP A CA 1
ATOM 663 C C . ASP A 1 84 ? 13.671 -20.994 -9.890 1.00 57.06 84 ASP A C 1
ATOM 665 O O . ASP A 1 84 ? 14.902 -21.047 -9.920 1.00 57.06 84 ASP A O 1
ATOM 669 N N . SER A 1 85 ? 12.905 -22.083 -9.813 1.00 49.44 85 SER A N 1
ATOM 670 C CA . SER A 1 85 ? 13.365 -23.445 -10.106 1.00 49.44 85 SER A CA 1
ATOM 671 C C . SER A 1 85 ? 13.026 -23.776 -11.550 1.00 49.44 85 SER A C 1
ATOM 673 O O . SER A 1 85 ? 11.891 -23.432 -11.968 1.00 49.44 85 SER A O 1
#

pLDDT: mean 91.56, std 10.85, range [49.44, 98.69]

Organism: Tanacetum cinerariifolium (NCBI:txid118510)